Protein AF-A0AAW4YCZ3-F1 (afdb_monomer_lite)

Radius of gyration: 12.9 Å; chains: 1; bounding box: 22×26×38 Å

Sequence (86 aa):
HYLPALSGEERIDGIPEPALPFNSRKLILRRAAQFLTYGDTISIGYGINNELSNLLHEECVEHDVQPILDIGIFGGFVGSREHFGM

pLDDT: mean 85.27, std 11.87, range [43.47, 96.88]

Organism: Staphylococcus aureus (NCBI:txid1280)

Foldseek 3Di:
DDDCVQVVNDDDPDDPDDQDPPDPLLVVLVVVVVVDAFAEEDEDDPDSCLCNCVSCVVVPNNNRYWYDYPVGDTDDGRDDDPPNDD

Structure (mmCIF, N/CA/C/O backbone):
data_AF-A0AAW4YCZ3-F1
#
_entry.id   AF-A0AAW4YCZ3-F1
#
loop_
_atom_site.group_PDB
_atom_site.id
_atom_site.type_symbol
_atom_site.label_atom_id
_atom_site.label_alt_id
_atom_site.label_comp_id
_atom_site.label_asym_id
_atom_site.label_entity_id
_atom_site.label_seq_id
_atom_site.pdbx_PDB_ins_code
_atom_site.Cartn_x
_atom_site.Cartn_y
_atom_site.Cartn_z
_atom_site.occupancy
_atom_site.B_iso_or_equiv
_atom_site.auth_seq_id
_atom_site.auth_comp_id
_atom_site.auth_asym_id
_atom_site.auth_atom_id
_atom_site.pdbx_PDB_model_num
ATOM 1 N N . HIS A 1 1 ? 4.754 -6.000 -27.028 1.00 81.81 1 HIS A N 1
ATOM 2 C CA . HIS A 1 1 ? 3.367 -6.340 -27.405 1.00 81.81 1 HIS A CA 1
ATOM 3 C C . HIS A 1 1 ? 2.461 -5.323 -26.725 1.00 81.81 1 HIS A C 1
ATOM 5 O O . HIS A 1 1 ? 2.829 -4.881 -25.645 1.00 81.81 1 HIS A O 1
ATOM 11 N N . TYR A 1 2 ? 1.361 -4.896 -27.345 1.00 85.88 2 TYR A N 1
ATOM 12 C CA . TYR A 1 2 ? 0.398 -4.008 -26.683 1.00 85.88 2 TYR A CA 1
ATOM 13 C C . TYR A 1 2 ? -0.406 -4.790 -25.637 1.00 85.88 2 TYR A C 1
ATOM 15 O O . TYR A 1 2 ? -0.732 -5.954 -25.884 1.00 85.88 2 TYR A O 1
ATOM 23 N N . LEU A 1 3 ? -0.690 -4.154 -24.499 1.00 84.62 3 LEU A N 1
ATOM 24 C CA . LEU A 1 3 ? -1.471 -4.698 -23.390 1.00 84.62 3 LEU A CA 1
ATOM 25 C C . LEU A 1 3 ? -2.578 -3.681 -23.034 1.00 84.62 3 LEU A C 1
ATOM 27 O O . LEU A 1 3 ? -2.267 -2.664 -22.411 1.00 84.62 3 LEU A O 1
ATOM 31 N N . PRO A 1 4 ? -3.844 -3.930 -23.427 1.00 89.56 4 PRO A N 1
ATOM 32 C CA . PRO A 1 4 ? -4.977 -3.022 -23.186 1.00 89.56 4 PRO A CA 1
ATOM 33 C C . PRO A 1 4 ? -5.217 -2.682 -21.707 1.00 89.56 4 PRO A C 1
ATOM 35 O O . PRO A 1 4 ? -5.731 -1.616 -21.375 1.00 89.56 4 PRO A O 1
ATOM 38 N N . ALA A 1 5 ? -4.809 -3.562 -20.792 1.00 84.62 5 ALA A N 1
ATOM 39 C CA . ALA A 1 5 ? -4.928 -3.311 -19.361 1.00 84.62 5 ALA A CA 1
ATOM 40 C C . ALA A 1 5 ? -4.067 -2.128 -18.877 1.00 84.62 5 ALA A C 1
ATOM 42 O O . ALA A 1 5 ? -4.470 -1.415 -17.962 1.00 84.62 5 ALA A O 1
ATOM 43 N N . LEU A 1 6 ? -2.916 -1.860 -19.511 1.00 82.31 6 LEU A N 1
ATOM 44 C CA . LEU A 1 6 ? -2.008 -0.790 -19.063 1.00 82.31 6 LEU A CA 1
ATOM 45 C C . LEU A 1 6 ? -2.437 0.588 -19.572 1.00 82.31 6 LEU A C 1
ATOM 47 O O . LEU A 1 6 ? -2.039 1.612 -19.022 1.00 82.31 6 LEU A O 1
ATOM 51 N N . SER A 1 7 ? -3.229 0.615 -20.644 1.00 88.31 7 SER A N 1
ATOM 52 C CA . SER A 1 7 ? -3.882 1.816 -21.168 1.00 88.31 7 SER A CA 1
ATOM 53 C C . SER A 1 7 ? -5.255 2.064 -20.535 1.00 88.31 7 SER A C 1
ATOM 55 O O . SER A 1 7 ? -5.879 3.082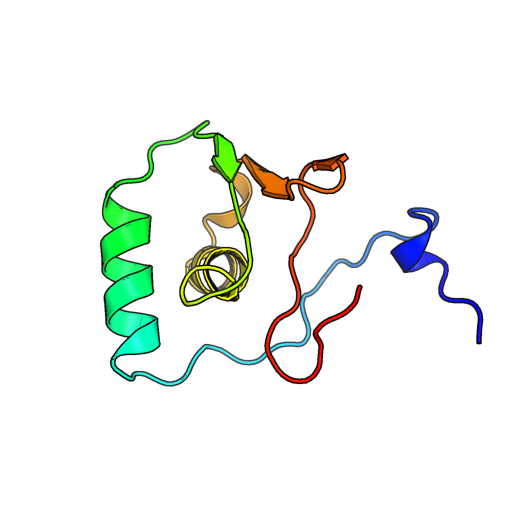 -20.829 1.00 88.31 7 SER A O 1
ATOM 57 N N . GLY A 1 8 ? -5.721 1.166 -19.657 1.00 85.31 8 GLY A N 1
ATOM 58 C CA . GLY A 1 8 ? -7.033 1.255 -19.016 1.00 85.31 8 GLY A CA 1
ATOM 59 C C . GLY A 1 8 ? -8.210 0.881 -19.925 1.00 85.31 8 GLY A C 1
ATOM 60 O O . GLY A 1 8 ? -9.354 1.161 -19.577 1.00 85.31 8 GLY A O 1
ATOM 61 N N . GLU A 1 9 ? -7.954 0.259 -21.080 1.00 91.12 9 GLU A N 1
ATOM 62 C CA . GLU A 1 9 ? -8.991 -0.227 -22.004 1.00 91.12 9 GLU A CA 1
ATOM 63 C C . GLU A 1 9 ? -9.621 -1.548 -21.540 1.00 91.12 9 GLU A C 1
ATOM 65 O O . GLU A 1 9 ? -10.734 -1.884 -21.942 1.00 91.12 9 GLU A O 1
ATOM 70 N N . GLU A 1 10 ? -8.922 -2.288 -20.680 1.00 89.19 10 GLU A N 1
ATOM 71 C CA . GLU A 1 10 ? -9.371 -3.556 -20.113 1.00 89.19 10 GLU A CA 1
ATOM 72 C C . GLU A 1 10 ? -9.217 -3.545 -18.589 1.00 89.19 10 GLU A C 1
ATOM 74 O O . GLU A 1 10 ? -8.192 -3.119 -18.054 1.00 89.19 10 GLU A O 1
ATOM 79 N N . ARG A 1 11 ? -10.243 -4.025 -17.878 1.00 83.31 11 ARG A N 1
ATOM 80 C CA . ARG A 1 11 ? -10.187 -4.226 -16.428 1.00 83.31 11 ARG A CA 1
ATOM 81 C C . ARG A 1 11 ? -9.686 -5.636 -16.133 1.00 83.31 11 ARG A C 1
ATOM 83 O O . ARG A 1 11 ? -10.199 -6.600 -16.687 1.00 83.31 11 ARG A O 1
ATOM 90 N N . ILE A 1 12 ? -8.730 -5.745 -15.217 1.00 81.75 12 ILE A N 1
ATOM 91 C CA . ILE A 1 12 ? -8.271 -7.028 -14.685 1.00 81.75 12 ILE A CA 1
ATOM 92 C C . ILE A 1 12 ? -9.070 -7.338 -13.415 1.00 81.75 12 ILE A C 1
ATOM 94 O O . ILE A 1 12 ? -9.070 -6.548 -12.472 1.00 81.75 12 ILE A O 1
ATOM 98 N N . ASP A 1 13 ? -9.737 -8.492 -13.394 1.00 72.50 13 ASP A N 1
ATOM 99 C CA . ASP A 1 13 ? -10.620 -8.901 -12.289 1.00 72.50 13 ASP A CA 1
ATOM 100 C C . ASP A 1 13 ? -9.918 -9.728 -11.200 1.00 72.50 13 ASP A C 1
ATOM 102 O O . ASP A 1 13 ? -10.507 -10.014 -10.160 1.00 72.50 13 ASP A O 1
ATOM 106 N N . GLY A 1 14 ? -8.658 -10.113 -11.411 1.00 68.75 14 GLY A N 1
ATOM 107 C CA . GLY A 1 14 ? -7.893 -10.892 -10.445 1.00 68.75 14 GLY A CA 1
ATOM 108 C C . GLY A 1 14 ? -6.410 -10.579 -10.516 1.00 68.75 14 GLY A C 1
ATOM 109 O O . GLY A 1 14 ? -5.822 -10.525 -11.595 1.00 68.75 14 GLY A O 1
ATOM 110 N N . ILE A 1 15 ? -5.802 -10.393 -9.351 1.00 68.31 15 ILE A N 1
ATOM 111 C CA . ILE A 1 15 ? -4.361 -10.223 -9.238 1.00 68.31 15 ILE A CA 1
ATOM 112 C C . ILE A 1 15 ? -3.728 -11.619 -9.217 1.00 68.31 15 ILE A C 1
ATOM 114 O O . ILE A 1 15 ? -4.083 -12.437 -8.368 1.00 68.31 15 ILE A O 1
ATOM 118 N N . PRO A 1 16 ? -2.800 -11.929 -10.135 1.00 63.94 16 PRO A N 1
ATOM 119 C CA . PRO A 1 16 ? -2.223 -13.268 -10.253 1.00 63.94 16 PRO A CA 1
ATOM 120 C C . PRO A 1 16 ? -1.167 -13.579 -9.180 1.00 63.94 16 PRO A C 1
ATOM 122 O O . PRO A 1 16 ? -0.605 -14.675 -9.168 1.00 63.94 16 PRO A O 1
ATOM 125 N N . GLU A 1 17 ? -0.841 -12.623 -8.309 1.00 72.75 17 GLU A N 1
ATOM 126 C CA . GLU A 1 17 ? 0.268 -12.761 -7.374 1.00 72.75 17 GLU A CA 1
ATOM 127 C C . GLU A 1 17 ? -0.114 -13.618 -6.157 1.00 72.75 17 GLU A C 1
ATOM 129 O O . GLU A 1 17 ? -1.164 -13.415 -5.543 1.00 72.75 17 GLU A O 1
ATOM 134 N N . PRO A 1 18 ? 0.738 -14.586 -5.775 1.00 81.38 18 PRO A N 1
ATOM 135 C CA . PRO A 1 18 ? 0.496 -15.397 -4.595 1.00 81.38 18 PRO A CA 1
ATOM 136 C C . PRO A 1 18 ? 0.578 -14.552 -3.320 1.00 81.38 18 PRO A C 1
ATOM 138 O O . PRO A 1 18 ? 1.268 -13.530 -3.268 1.00 81.38 18 PRO A O 1
ATOM 141 N N . ALA A 1 19 ? -0.063 -15.048 -2.259 1.00 86.44 19 ALA A N 1
ATOM 142 C CA . ALA A 1 19 ? 0.041 -14.477 -0.921 1.00 86.44 19 ALA A CA 1
ATOM 143 C C . ALA A 1 19 ? 1.506 -14.244 -0.523 1.00 86.44 19 ALA A C 1
ATOM 145 O O . ALA A 1 19 ? 2.391 -15.074 -0.775 1.00 86.44 19 ALA A O 1
ATOM 146 N N . LEU A 1 20 ? 1.763 -13.120 0.144 1.00 87.44 20 LEU A N 1
ATOM 147 C CA . LEU A 1 20 ? 3.121 -12.751 0.522 1.00 87.44 20 LEU A CA 1
ATOM 148 C C . LEU A 1 20 ? 3.675 -13.779 1.532 1.00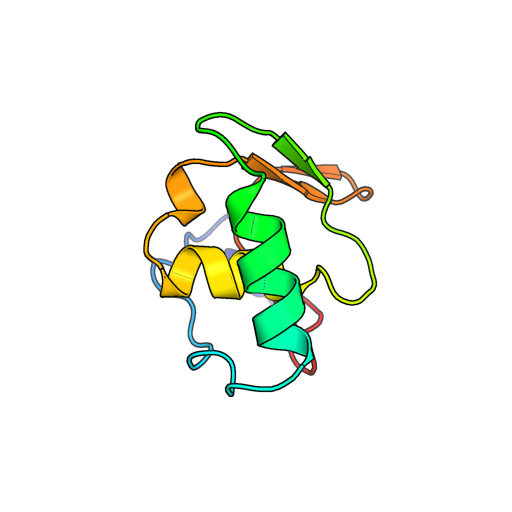 87.44 20 LEU A C 1
ATOM 150 O O . LEU A 1 20 ? 2.989 -14.121 2.506 1.00 87.44 20 LEU A O 1
ATOM 154 N N . PRO A 1 21 ? 4.922 -14.263 1.374 1.00 91.62 21 PRO A N 1
ATOM 155 C CA . PRO A 1 21 ? 5.523 -15.167 2.348 1.00 91.62 21 PRO A CA 1
ATOM 156 C C . PRO A 1 21 ? 5.662 -14.472 3.708 1.00 91.62 21 PRO A C 1
ATOM 158 O O . PRO A 1 21 ? 5.999 -13.287 3.788 1.00 91.62 21 PRO A O 1
ATOM 161 N N . PHE A 1 22 ? 5.430 -15.209 4.795 1.00 93.56 22 PHE A N 1
ATOM 162 C CA . PHE A 1 22 ? 5.487 -14.648 6.144 1.00 93.56 22 PHE A CA 1
ATOM 163 C C . PHE A 1 22 ? 6.933 -14.403 6.596 1.00 93.56 22 PHE A C 1
ATOM 165 O O . PHE A 1 22 ? 7.599 -15.274 7.151 1.00 93.56 22 PHE A O 1
ATOM 172 N N . ASN A 1 23 ? 7.423 -13.195 6.331 1.00 93.44 23 ASN A N 1
ATOM 173 C CA . ASN A 1 23 ? 8.752 -12.713 6.696 1.00 93.44 23 ASN A CA 1
ATOM 174 C C . ASN A 1 23 ? 8.667 -11.300 7.310 1.00 93.44 23 ASN A C 1
ATOM 176 O O . ASN A 1 23 ? 7.583 -10.734 7.469 1.00 93.44 23 ASN A O 1
ATOM 180 N N . SER A 1 24 ? 9.817 -10.699 7.634 1.00 94.69 24 SER A N 1
ATOM 181 C CA . SER A 1 24 ? 9.881 -9.355 8.227 1.00 94.69 24 SER A CA 1
ATOM 182 C C . SER A 1 24 ? 9.175 -8.281 7.392 1.00 94.69 24 SER A C 1
ATOM 184 O O . SER A 1 24 ? 8.595 -7.361 7.959 1.00 94.69 24 SER A O 1
ATOM 186 N N . ARG A 1 25 ? 9.170 -8.403 6.058 1.00 91.62 25 ARG A N 1
ATOM 187 C CA . ARG A 1 25 ? 8.488 -7.460 5.161 1.00 91.62 25 ARG A CA 1
ATOM 188 C C . ARG A 1 25 ? 6.976 -7.532 5.341 1.00 91.62 25 ARG A C 1
ATOM 190 O O . ARG A 1 25 ? 6.358 -6.506 5.605 1.00 91.62 25 ARG A O 1
ATOM 197 N N . LYS A 1 26 ? 6.397 -8.737 5.306 1.00 93.81 26 LYS A N 1
ATOM 198 C CA . LYS A 1 26 ? 4.962 -8.935 5.567 1.00 93.81 26 LYS A CA 1
ATOM 199 C C . LYS A 1 26 ? 4.567 -8.459 6.963 1.00 93.81 26 LYS A C 1
ATOM 201 O O . LYS A 1 26 ? 3.523 -7.837 7.120 1.00 93.81 26 LYS A O 1
ATOM 206 N N . LEU A 1 27 ? 5.411 -8.692 7.969 1.00 96.25 27 LEU A N 1
ATOM 207 C CA . LEU A 1 27 ? 5.169 -8.200 9.327 1.00 96.25 27 LEU A CA 1
ATOM 208 C C . LEU A 1 27 ? 5.086 -6.666 9.377 1.00 96.25 27 LEU A C 1
ATOM 210 O O . LEU A 1 27 ? 4.154 -6.130 9.975 1.00 96.25 27 LEU A O 1
ATOM 214 N N . ILE A 1 28 ? 6.020 -5.963 8.725 1.00 95.44 28 ILE A N 1
ATOM 215 C CA . ILE A 1 28 ? 6.005 -4.494 8.637 1.00 95.44 28 ILE A CA 1
ATOM 216 C C . ILE A 1 28 ? 4.741 -4.009 7.921 1.00 95.44 28 ILE A C 1
ATOM 218 O O . ILE A 1 28 ? 4.077 -3.103 8.416 1.00 95.44 28 ILE A O 1
ATOM 222 N N . LEU A 1 29 ? 4.378 -4.636 6.800 1.00 94.75 29 LEU A N 1
ATOM 223 C CA . LEU A 1 29 ? 3.185 -4.275 6.033 1.00 94.75 29 LEU A CA 1
ATOM 224 C C . LEU A 1 29 ? 1.896 -4.482 6.835 1.00 94.75 29 LEU A C 1
ATOM 226 O O . LEU A 1 29 ? 1.061 -3.586 6.866 1.00 94.75 29 LEU A O 1
ATOM 230 N N . ARG A 1 30 ? 1.752 -5.606 7.553 1.00 96.31 30 ARG A N 1
ATOM 231 C CA . ARG A 1 30 ? 0.586 -5.848 8.425 1.00 96.31 30 ARG A CA 1
ATOM 232 C C . ARG A 1 30 ? 0.494 -4.812 9.525 1.00 96.31 30 ARG A C 1
ATOM 234 O O . ARG A 1 30 ? -0.594 -4.342 9.840 1.00 96.31 30 ARG A O 1
ATOM 241 N N . ARG A 1 31 ? 1.636 -4.423 10.095 1.00 96.75 31 ARG A N 1
ATOM 242 C CA . ARG A 1 31 ? 1.654 -3.358 11.090 1.00 96.75 31 ARG A CA 1
ATOM 243 C C . ARG A 1 31 ? 1.275 -2.009 10.482 1.00 96.75 31 ARG A C 1
ATOM 245 O O . ARG A 1 31 ? 0.540 -1.277 11.127 1.00 96.75 31 ARG A O 1
ATOM 252 N N . ALA A 1 32 ? 1.735 -1.699 9.271 1.00 95.12 32 ALA A N 1
ATOM 253 C CA . ALA A 1 32 ? 1.357 -0.486 8.549 1.00 95.12 32 ALA A CA 1
ATOM 254 C C . ALA A 1 32 ? -0.150 -0.452 8.236 1.00 95.12 32 ALA A C 1
ATOM 256 O O . ALA A 1 32 ? -0.796 0.553 8.510 1.00 95.12 32 ALA A O 1
ATOM 257 N N . ALA A 1 33 ? -0.719 -1.563 7.757 1.00 95.62 33 ALA A N 1
ATOM 258 C CA . ALA A 1 33 ? -2.141 -1.685 7.433 1.00 95.62 33 ALA A CA 1
ATOM 259 C C . ALA A 1 33 ? -3.055 -1.430 8.644 1.00 95.62 33 ALA A C 1
ATOM 261 O O . ALA A 1 33 ? -4.111 -0.833 8.501 1.00 95.62 33 ALA A O 1
ATOM 262 N N . GLN A 1 34 ? -2.624 -1.799 9.856 1.00 96.56 34 GLN A N 1
ATOM 263 C CA . GLN A 1 34 ? -3.371 -1.524 11.093 1.00 96.56 34 GLN A CA 1
ATOM 264 C C . GLN A 1 34 ? -3.492 -0.032 11.447 1.00 96.56 34 GLN A C 1
ATOM 266 O O . GLN A 1 34 ? -4.269 0.305 12.337 1.00 96.56 34 GLN A O 1
ATOM 271 N N . PHE A 1 35 ? -2.707 0.849 10.819 1.00 96.31 35 PHE A N 1
ATOM 272 C CA . PHE A 1 35 ? -2.849 2.299 10.983 1.00 96.31 35 PHE A CA 1
ATOM 273 C C . PHE A 1 35 ? -3.836 2.918 9.992 1.00 96.31 35 PHE A C 1
ATOM 275 O O . PHE A 1 35 ? -4.163 4.092 10.145 1.00 96.31 35 PHE A O 1
ATOM 282 N N . LEU A 1 36 ? -4.278 2.157 8.990 1.00 96.31 36 LEU A N 1
ATOM 283 C CA . LEU A 1 36 ? -5.203 2.640 7.977 1.00 96.31 36 LEU A CA 1
ATOM 284 C C . LEU A 1 36 ? -6.639 2.587 8.490 1.00 96.31 36 LEU A C 1
ATOM 286 O O . LEU A 1 36 ? -7.026 1.686 9.237 1.00 96.31 36 LEU A O 1
ATOM 290 N N . THR A 1 37 ? -7.426 3.559 8.053 1.00 96.88 37 THR A N 1
ATOM 291 C CA . THR A 1 37 ? -8.864 3.662 8.283 1.00 96.88 37 THR A CA 1
ATOM 292 C C . T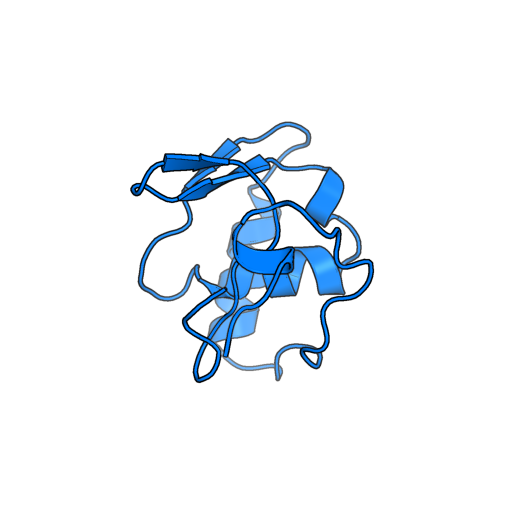HR A 1 37 ? -9.594 3.698 6.943 1.00 96.88 37 THR A C 1
ATOM 294 O O . THR A 1 37 ? -9.028 4.069 5.915 1.00 96.88 37 THR A O 1
ATOM 297 N N . TYR A 1 38 ? -10.870 3.314 6.953 1.00 96.69 38 TYR A N 1
ATOM 298 C CA . TYR A 1 38 ? -11.740 3.414 5.787 1.00 96.69 38 TYR A CA 1
ATOM 299 C C . TYR A 1 38 ? -11.686 4.818 5.158 1.00 96.69 38 TYR A C 1
ATOM 301 O O . TYR A 1 38 ? -11.898 5.823 5.840 1.00 96.69 38 TYR A O 1
ATOM 309 N N . GLY A 1 39 ? -11.442 4.866 3.850 1.00 96.00 39 GLY A N 1
ATOM 310 C CA . GLY A 1 39 ? -11.339 6.085 3.052 1.00 96.00 39 GLY A CA 1
ATOM 311 C C . GLY A 1 39 ? -9.948 6.722 3.017 1.00 96.00 39 GLY A C 1
ATOM 312 O O . GLY A 1 39 ? -9.777 7.732 2.330 1.00 96.00 39 GLY A O 1
ATOM 313 N N . ASP A 1 40 ? -8.952 6.162 3.709 1.00 96.62 40 ASP A N 1
ATOM 314 C CA . ASP A 1 40 ? -7.592 6.700 3.675 1.00 96.62 40 ASP A CA 1
ATOM 315 C C . ASP A 1 40 ? -7.009 6.665 2.259 1.00 96.62 40 ASP A C 1
ATOM 317 O O . ASP A 1 40 ? -7.102 5.673 1.533 1.00 96.62 40 ASP A O 1
ATOM 321 N N . THR A 1 41 ? -6.350 7.760 1.875 1.00 94.50 41 THR A N 1
ATOM 322 C CA . THR A 1 41 ? -5.548 7.826 0.650 1.00 94.50 41 THR A CA 1
ATOM 323 C C . THR A 1 41 ? -4.086 7.564 0.990 1.00 94.50 41 THR A C 1
ATOM 325 O O . THR A 1 41 ? -3.473 8.322 1.743 1.00 94.50 41 THR A O 1
ATOM 328 N N . ILE A 1 42 ? -3.519 6.495 0.432 1.00 92.62 42 ILE A N 1
ATOM 329 C CA . ILE A 1 42 ? -2.172 6.014 0.754 1.00 92.62 42 ILE A CA 1
ATOM 330 C C . ILE A 1 42 ? -1.216 6.232 -0.416 1.00 92.62 42 ILE A C 1
ATOM 332 O O . ILE A 1 42 ? -1.437 5.745 -1.521 1.00 92.62 42 ILE A O 1
ATOM 336 N N . SER A 1 43 ? -0.118 6.943 -0.162 1.00 90.75 43 SER A N 1
ATOM 337 C CA . SER A 1 43 ? 0.965 7.072 -1.137 1.00 90.75 43 SER A CA 1
ATOM 338 C C . SER A 1 43 ? 1.836 5.819 -1.122 1.00 90.75 43 SER A C 1
ATOM 340 O O . SER A 1 43 ? 2.472 5.493 -0.111 1.00 90.75 43 SER A O 1
ATOM 342 N N . ILE A 1 44 ? 1.844 5.104 -2.244 1.00 88.19 44 ILE A N 1
ATOM 343 C CA . ILE A 1 44 ? 2.731 3.974 -2.497 1.00 88.19 44 ILE A CA 1
ATOM 344 C C . ILE A 1 44 ? 3.882 4.492 -3.352 1.00 88.19 44 ILE A C 1
ATOM 346 O O . ILE A 1 44 ? 3.682 5.114 -4.390 1.00 88.19 44 ILE A O 1
ATOM 350 N N . GLY A 1 45 ? 5.100 4.240 -2.893 1.00 83.38 45 GLY A N 1
ATOM 351 C CA . GLY A 1 45 ? 6.321 4.603 -3.595 1.00 83.38 45 GLY A CA 1
ATOM 352 C C . GLY A 1 45 ? 7.373 3.533 -3.367 1.00 83.38 45 GLY A C 1
ATOM 353 O O . GLY A 1 45 ? 7.151 2.587 -2.617 1.00 83.38 45 GLY A O 1
ATOM 354 N N . TYR A 1 46 ? 8.539 3.697 -3.983 1.00 81.31 46 TYR A N 1
ATOM 355 C CA . TYR A 1 46 ? 9.582 2.677 -3.960 1.00 81.31 46 TYR A CA 1
ATOM 356 C C . TYR A 1 46 ? 10.051 2.329 -2.540 1.00 81.31 46 TYR A C 1
ATOM 358 O O . TYR A 1 46 ? 10.588 3.166 -1.816 1.00 81.31 46 TYR A O 1
ATOM 366 N N . GLY A 1 47 ? 9.932 1.054 -2.164 1.00 84.19 47 GLY A N 1
ATOM 367 C CA . GLY A 1 47 ? 10.485 0.541 -0.920 1.00 84.19 47 GLY A CA 1
ATOM 368 C C . GLY A 1 47 ? 9.726 -0.649 -0.350 1.00 84.19 47 GLY A C 1
ATOM 369 O O . GLY A 1 47 ? 9.312 -1.570 -1.056 1.00 84.19 47 GLY A O 1
ATOM 370 N N . ILE A 1 48 ? 9.610 -0.662 0.979 1.00 83.44 48 ILE A N 1
ATOM 371 C CA . ILE A 1 48 ? 8.949 -1.740 1.723 1.00 83.44 48 ILE A CA 1
ATOM 372 C C . ILE A 1 48 ? 7.433 -1.734 1.495 1.00 83.44 48 ILE A C 1
ATOM 374 O O . ILE A 1 48 ? 6.858 -2.811 1.399 1.00 83.44 48 ILE A O 1
ATOM 378 N N . ASN A 1 49 ? 6.815 -0.558 1.353 1.00 84.75 49 ASN A N 1
ATOM 379 C CA . ASN A 1 49 ? 5.370 -0.364 1.176 1.00 84.75 49 ASN A CA 1
ATOM 380 C C . ASN A 1 49 ? 4.840 -0.680 -0.234 1.00 84.75 49 ASN A C 1
ATOM 382 O O . ASN A 1 49 ? 3.629 -0.674 -0.410 1.00 84.75 49 ASN A O 1
ATOM 386 N N . ASN A 1 50 ? 5.694 -0.997 -1.214 1.00 85.44 50 ASN A N 1
ATOM 387 C CA . ASN A 1 50 ? 5.259 -1.382 -2.567 1.00 85.44 50 ASN A CA 1
ATOM 388 C C . ASN A 1 50 ? 4.257 -2.548 -2.571 1.00 85.44 50 ASN A C 1
ATOM 390 O O . ASN A 1 50 ? 3.292 -2.543 -3.320 1.00 85.44 50 ASN A O 1
ATOM 394 N N . GLU A 1 51 ? 4.472 -3.526 -1.692 1.00 88.50 51 GLU A N 1
ATOM 395 C CA . GLU A 1 51 ? 3.621 -4.714 -1.545 1.00 88.50 51 GLU A CA 1
ATOM 396 C C . GLU A 1 51 ? 2.405 -4.467 -0.625 1.00 88.50 51 GLU A C 1
ATOM 398 O O . GLU A 1 51 ? 1.717 -5.408 -0.231 1.00 88.50 51 GLU A O 1
ATOM 403 N N . LEU A 1 52 ? 2.138 -3.219 -0.217 1.00 90.75 52 LEU A N 1
ATOM 404 C CA . LEU A 1 52 ? 0.993 -2.919 0.647 1.00 90.75 52 LEU A CA 1
ATOM 405 C C . LEU A 1 52 ? -0.327 -3.222 -0.068 1.00 90.75 52 LEU A C 1
ATOM 407 O O . LEU A 1 52 ? -1.223 -3.777 0.558 1.00 90.75 52 LEU A O 1
ATOM 411 N N . SER A 1 53 ? -0.424 -2.935 -1.370 1.00 88.75 53 SER A N 1
ATOM 412 C CA . SER A 1 53 ? -1.625 -3.256 -2.153 1.00 88.75 53 SER A CA 1
ATOM 413 C C . SER A 1 53 ? -1.879 -4.771 -2.220 1.00 88.75 53 SER A C 1
ATOM 415 O O . SER A 1 53 ? -3.004 -5.208 -1.986 1.00 88.75 53 SER A O 1
ATOM 417 N N . ASN A 1 54 ? -0.826 -5.583 -2.391 1.00 88.56 54 ASN A N 1
ATOM 418 C CA . ASN A 1 54 ? -0.878 -7.047 -2.305 1.00 88.56 54 ASN A CA 1
ATOM 419 C C . ASN A 1 54 ? -1.405 -7.529 -0.959 1.00 88.56 54 ASN A C 1
ATOM 421 O O . ASN A 1 54 ? -2.252 -8.414 -0.910 1.00 88.56 54 ASN A O 1
ATOM 425 N N . LEU A 1 55 ? -0.889 -6.962 0.136 1.00 91.44 55 LEU A N 1
ATOM 426 C CA . LEU A 1 55 ? -1.321 -7.349 1.471 1.00 91.44 55 LEU A CA 1
ATOM 427 C C . LEU A 1 55 ? -2.797 -7.003 1.701 1.00 91.44 55 LEU A C 1
ATOM 429 O O . LEU A 1 55 ? -3.523 -7.812 2.265 1.00 91.44 55 LEU A O 1
ATOM 433 N N . LEU A 1 56 ? -3.231 -5.812 1.286 1.00 91.88 56 LEU A N 1
ATOM 434 C CA . LEU A 1 56 ? -4.621 -5.385 1.444 1.00 91.88 56 LEU A CA 1
ATOM 435 C C . LEU A 1 56 ? -5.574 -6.264 0.630 1.00 91.88 56 LEU A C 1
ATOM 437 O O . LEU A 1 56 ? -6.635 -6.619 1.133 1.00 91.88 56 LEU A O 1
ATOM 441 N N . HIS A 1 57 ? -5.167 -6.668 -0.576 1.00 89.44 57 HIS A N 1
ATOM 442 C CA . HIS A 1 57 ? -5.924 -7.617 -1.390 1.00 89.44 57 HIS A CA 1
ATOM 443 C C . HIS A 1 57 ? -5.963 -9.019 -0.757 1.00 89.44 57 HIS A C 1
ATOM 445 O O . HIS A 1 57 ? -7.020 -9.642 -0.707 1.00 89.44 57 HIS A O 1
ATOM 451 N N . GLU A 1 58 ? -4.840 -9.500 -0.205 1.00 90.81 58 GLU A N 1
ATOM 452 C CA . GLU A 1 58 ? -4.775 -10.775 0.530 1.00 90.81 58 GLU A CA 1
ATOM 453 C C . GLU A 1 58 ? -5.752 -10.809 1.721 1.00 90.81 58 GLU A C 1
ATOM 455 O O . GLU A 1 58 ? -6.351 -11.845 2.000 1.00 90.81 58 GLU A O 1
ATOM 460 N N . GLU A 1 59 ? -5.925 -9.678 2.409 1.00 91.62 59 GLU A N 1
ATOM 461 C CA . GLU A 1 59 ? -6.827 -9.523 3.561 1.00 91.62 59 GLU A CA 1
ATOM 462 C C . GLU A 1 59 ? -8.251 -9.068 3.144 1.00 91.62 59 GLU A C 1
ATOM 464 O O . GLU A 1 59 ? -9.099 -8.848 4.008 1.00 91.62 59 GLU A O 1
ATOM 469 N N . CYS A 1 60 ? -8.530 -8.957 1.837 1.00 91.19 60 CYS A N 1
ATOM 470 C CA . CYS A 1 60 ? -9.815 -8.559 1.239 1.00 91.19 60 CYS A CA 1
ATOM 471 C C . CYS A 1 60 ? -10.341 -7.176 1.676 1.00 91.19 60 CYS A C 1
ATOM 473 O O . CYS A 1 60 ? -11.547 -6.997 1.855 1.00 91.19 60 CYS A O 1
ATOM 475 N N . VAL A 1 61 ? -9.444 -6.204 1.860 1.00 93.19 61 VAL A N 1
ATOM 476 C CA . VAL A 1 61 ? -9.741 -4.831 2.325 1.00 93.19 61 VAL A CA 1
ATOM 477 C C . VAL A 1 61 ? -9.124 -3.753 1.423 1.00 93.19 61 VAL A C 1
ATOM 479 O O . VAL A 1 61 ? -9.052 -2.580 1.776 1.00 93.19 61 VAL A O 1
ATOM 482 N N . GLU A 1 62 ? -8.666 -4.118 0.228 1.00 90.69 62 GLU A N 1
ATOM 483 C CA . GLU A 1 62 ? -8.094 -3.195 -0.758 1.00 90.69 62 GLU A CA 1
ATOM 484 C C . GLU A 1 62 ? -9.080 -2.124 -1.230 1.00 90.69 62 GLU A C 1
ATO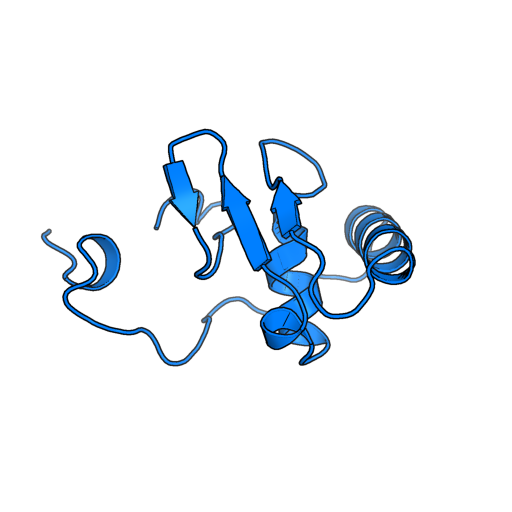M 486 O O . GLU A 1 62 ? -8.666 -1.043 -1.636 1.00 90.69 62 GLU A O 1
ATOM 491 N N . HIS A 1 63 ? -10.378 -2.418 -1.162 1.00 91.31 63 HIS A N 1
ATOM 492 C CA . HIS A 1 63 ? -11.453 -1.512 -1.555 1.00 91.31 63 HIS A CA 1
ATOM 493 C C . HIS A 1 63 ? -11.779 -0.458 -0.487 1.00 91.31 63 HIS A C 1
ATOM 495 O O . HIS A 1 63 ? -12.479 0.508 -0.790 1.00 91.31 63 HIS A O 1
ATOM 501 N N . ASP A 1 64 ? -11.269 -0.619 0.738 1.00 95.19 64 ASP A N 1
ATOM 502 C CA . ASP A 1 64 ? -11.507 0.312 1.846 1.00 95.19 64 ASP A CA 1
ATOM 503 C C . ASP A 1 64 ? -10.565 1.521 1.820 1.00 95.19 64 ASP A C 1
ATOM 505 O O . ASP A 1 64 ? -10.773 2.482 2.560 1.00 95.19 64 ASP A O 1
ATOM 509 N N . VAL A 1 65 ? -9.523 1.496 0.985 1.00 94.62 65 VAL A N 1
ATOM 510 C CA . VAL A 1 65 ? -8.501 2.547 0.898 1.00 94.62 65 VAL A CA 1
ATOM 511 C C . VAL A 1 65 ? -8.179 2.891 -0.553 1.00 94.62 65 VAL A C 1
ATOM 513 O O . VAL A 1 65 ? -8.416 2.112 -1.472 1.00 94.62 65 VAL A O 1
ATOM 516 N N . GLN A 1 66 ? -7.604 4.071 -0.769 1.00 93.25 66 GLN A N 1
ATOM 517 C CA . GLN A 1 66 ? -7.262 4.581 -2.092 1.00 93.25 66 GLN A CA 1
ATOM 518 C C . GLN A 1 66 ? -5.737 4.661 -2.256 1.00 93.25 66 GLN A C 1
ATOM 520 O O . GLN A 1 66 ? -5.122 5.622 -1.787 1.00 93.25 66 GLN A O 1
ATOM 525 N N . PRO A 1 67 ? -5.090 3.697 -2.934 1.00 90.88 67 PRO A N 1
ATOM 526 C CA . PRO A 1 67 ? -3.680 3.824 -3.265 1.00 90.88 67 PRO A CA 1
ATOM 527 C C . PRO A 1 67 ? -3.458 4.886 -4.343 1.00 90.88 67 PRO A C 1
ATOM 529 O O . PRO A 1 67 ? -4.271 5.040 -5.257 1.00 90.88 67 PRO A O 1
ATOM 532 N N . ILE A 1 68 ? -2.353 5.620 -4.233 1.00 92.06 68 ILE A N 1
ATOM 533 C CA . ILE A 1 68 ? -1.862 6.562 -5.244 1.00 92.06 68 ILE A CA 1
ATOM 534 C C . ILE A 1 68 ? -0.360 6.364 -5.458 1.00 92.06 68 ILE A C 1
ATOM 536 O O . ILE A 1 68 ? 0.356 5.998 -4.525 1.00 92.06 68 ILE A O 1
ATOM 540 N N . LEU A 1 69 ? 0.114 6.648 -6.669 1.00 88.25 69 LEU A N 1
ATOM 541 C CA . LEU A 1 69 ? 1.539 6.751 -6.987 1.00 88.25 69 LEU A CA 1
ATOM 542 C C . LEU A 1 69 ? 1.886 8.201 -7.332 1.00 88.25 69 LEU A C 1
ATOM 544 O O . LEU A 1 69 ? 1.113 8.912 -7.976 1.00 88.25 69 LEU A O 1
ATOM 548 N N . ASP A 1 70 ? 3.086 8.619 -6.946 1.00 84.88 70 ASP A N 1
ATOM 549 C CA . ASP A 1 70 ? 3.647 9.955 -7.187 1.00 84.88 70 ASP A CA 1
ATOM 550 C C . ASP A 1 70 ? 3.767 10.331 -8.676 1.00 84.88 70 ASP A C 1
ATOM 552 O O . ASP A 1 70 ? 3.802 11.512 -9.018 1.00 84.88 70 ASP A O 1
ATOM 556 N N . ILE A 1 71 ? 3.743 9.339 -9.567 1.00 85.69 71 ILE A N 1
ATOM 557 C CA . ILE A 1 71 ? 3.709 9.510 -11.027 1.00 85.69 71 ILE A CA 1
ATOM 558 C C . ILE A 1 71 ? 2.309 9.787 -11.609 1.00 85.69 71 ILE A C 1
ATOM 560 O O . ILE A 1 71 ? 2.154 9.837 -12.827 1.00 85.69 71 ILE A O 1
ATOM 564 N N . GLY A 1 72 ? 1.290 9.984 -10.767 1.00 86.62 72 GLY A N 1
ATOM 565 C CA . GLY A 1 72 ? -0.052 10.398 -11.196 1.00 86.62 72 GLY A CA 1
ATOM 566 C C . GLY A 1 72 ? -1.041 9.256 -11.436 1.00 86.62 72 GLY A C 1
ATOM 567 O O . GLY A 1 72 ? -2.028 9.450 -12.144 1.00 86.62 72 GLY A O 1
ATOM 568 N N . ILE A 1 73 ? -0.801 8.079 -10.851 1.00 87.06 73 ILE A N 1
ATOM 56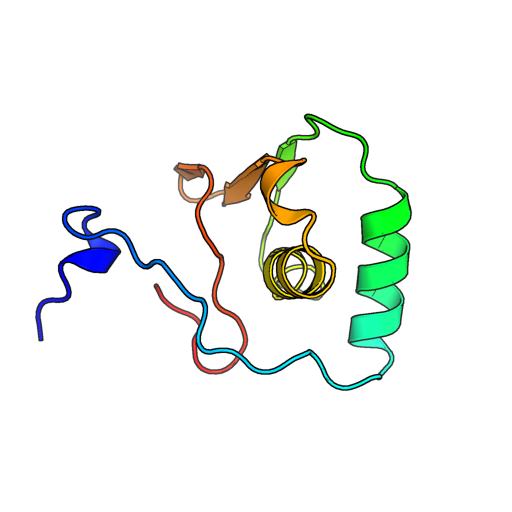9 C CA . ILE A 1 73 ? -1.748 6.955 -10.881 1.00 87.06 73 ILE A CA 1
ATOM 570 C C . ILE A 1 73 ? -2.621 7.003 -9.626 1.00 87.06 73 ILE A C 1
ATOM 572 O O . ILE A 1 73 ? -2.112 7.137 -8.511 1.00 87.06 73 ILE A O 1
ATOM 576 N N . PHE A 1 74 ? -3.933 6.862 -9.819 1.00 88.94 74 PHE A N 1
ATOM 577 C CA . PHE A 1 74 ? -4.931 6.818 -8.756 1.00 88.94 74 PHE A CA 1
ATOM 578 C C . PHE A 1 74 ? -5.639 5.468 -8.784 1.00 88.94 74 PHE A C 1
ATOM 580 O O . PHE A 1 74 ? -6.375 5.155 -9.717 1.00 88.94 74 PHE A O 1
ATOM 587 N N . GLY A 1 75 ? -5.440 4.682 -7.736 1.00 85.12 75 GLY A N 1
ATOM 588 C CA . GLY A 1 75 ? -6.079 3.388 -7.564 1.00 85.12 75 GLY A CA 1
ATOM 589 C C . GLY A 1 75 ? -5.405 2.296 -8.366 1.00 85.12 75 GLY A C 1
ATOM 590 O O . GLY A 1 75 ? -4.224 2.375 -8.701 1.00 85.12 75 GLY A O 1
ATOM 591 N N . GLY A 1 76 ? -6.192 1.263 -8.646 1.00 80.69 76 GLY A N 1
ATOM 592 C CA . GLY A 1 76 ? -5.680 0.043 -9.238 1.00 80.69 76 GLY A CA 1
ATOM 593 C C . GLY A 1 76 ? -4.805 -0.732 -8.261 1.00 80.69 76 GLY A C 1
ATOM 594 O O . GLY A 1 76 ? -4.798 -0.499 -7.050 1.00 80.69 76 GLY A O 1
ATOM 595 N N . PHE A 1 77 ? -4.086 -1.687 -8.825 1.00 78.19 77 PHE A N 1
ATOM 596 C CA . PHE A 1 77 ? -3.198 -2.560 -8.092 1.00 78.19 77 PHE A CA 1
ATOM 597 C C . PHE A 1 77 ? -1.755 -2.271 -8.492 1.00 78.19 77 PHE A C 1
ATOM 599 O O . PHE A 1 77 ? -1.456 -2.135 -9.678 1.00 78.19 77 PHE A O 1
ATOM 606 N N . VAL A 1 78 ? -0.867 -2.164 -7.506 1.00 73.75 78 VAL A N 1
ATOM 607 C CA . VAL A 1 78 ? 0.543 -1.856 -7.751 1.00 73.75 78 VAL A CA 1
ATOM 608 C C . VAL A 1 78 ? 1.325 -3.161 -7.696 1.00 73.75 78 VAL A C 1
ATOM 610 O O . VAL A 1 78 ? 1.525 -3.710 -6.616 1.00 73.75 78 VAL A O 1
ATOM 613 N N . GLY A 1 79 ? 1.761 -3.646 -8.861 1.00 66.19 79 GLY A N 1
ATOM 614 C CA . GLY A 1 79 ? 2.604 -4.838 -8.970 1.00 66.19 79 GLY A CA 1
ATOM 615 C C . GLY A 1 79 ? 3.920 -4.693 -8.203 1.00 66.19 79 GLY A C 1
ATOM 616 O O . GLY A 1 79 ? 4.442 -3.587 -8.016 1.00 66.19 79 GLY A O 1
ATOM 617 N N . SER A 1 80 ? 4.471 -5.817 -7.739 1.00 65.88 80 SER A N 1
ATOM 618 C CA . SER A 1 80 ? 5.682 -5.825 -6.914 1.00 65.88 80 SER A CA 1
ATOM 619 C C . SER A 1 80 ? 6.778 -6.752 -7.460 1.00 65.88 80 SER A C 1
ATOM 621 O O . SER A 1 80 ? 6.546 -7.664 -8.252 1.00 65.88 80 SER A O 1
ATOM 623 N N . ARG A 1 81 ? 8.020 -6.538 -6.998 1.00 63.81 81 ARG A N 1
ATOM 624 C CA . ARG A 1 81 ? 9.213 -7.352 -7.323 1.00 63.81 81 ARG A CA 1
ATOM 625 C C . ARG A 1 81 ? 9.533 -7.441 -8.819 1.00 63.81 81 ARG A C 1
ATOM 627 O O . ARG A 1 81 ? 9.897 -6.435 -9.405 1.00 63.81 81 ARG A O 1
ATOM 634 N N . GLU A 1 82 ? 9.501 -8.635 -9.411 1.00 56.69 82 GLU A N 1
ATOM 635 C CA . GLU A 1 82 ? 9.829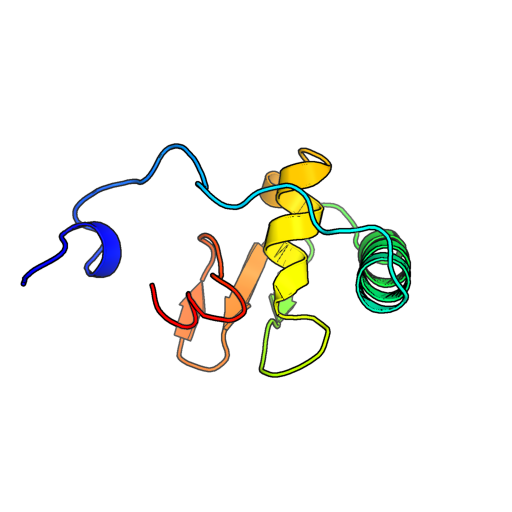 -8.848 -10.827 1.00 56.69 82 GLU A CA 1
ATOM 636 C C . GLU A 1 82 ? 8.689 -8.419 -11.758 1.00 56.69 82 GLU A C 1
ATOM 638 O O . GLU A 1 82 ? 8.906 -8.258 -12.953 1.00 56.69 82 GLU A O 1
ATOM 643 N N . HIS A 1 83 ? 7.510 -8.139 -11.196 1.00 56.97 83 HIS A N 1
ATOM 644 C CA . HIS A 1 83 ? 6.378 -7.517 -11.878 1.00 56.97 83 HIS A CA 1
ATOM 645 C C . HIS A 1 83 ? 6.347 -6.011 -11.585 1.00 56.97 83 HIS A C 1
ATOM 647 O O . HIS A 1 83 ? 5.288 -5.411 -11.432 1.00 56.97 83 HIS A O 1
ATOM 653 N N . PHE A 1 84 ? 7.527 -5.389 -11.439 1.00 47.69 84 PHE A N 1
ATOM 654 C CA . PHE A 1 84 ? 7.641 -3.936 -11.362 1.00 47.69 84 PHE A CA 1
ATOM 655 C C . PHE A 1 84 ? 7.298 -3.344 -12.730 1.00 47.69 84 PHE A C 1
ATOM 657 O O . PHE A 1 84 ? 8.141 -3.202 -13.614 1.00 47.69 84 PHE A O 1
ATOM 664 N N . GLY A 1 85 ? 6.017 -3.058 -12.894 1.00 46.91 85 GLY A N 1
ATOM 665 C CA . GLY A 1 85 ? 5.403 -2.689 -14.151 1.00 46.91 85 GLY A CA 1
ATOM 666 C C . GLY A 1 85 ? 3.961 -3.156 -14.111 1.00 46.91 85 GLY A C 1
ATOM 667 O O . GLY A 1 85 ? 3.690 -4.290 -13.726 1.00 46.91 85 GLY A O 1
ATOM 668 N N . MET A 1 86 ? 3.059 -2.244 -14.457 1.00 43.47 86 MET A N 1
ATOM 669 C CA . MET A 1 86 ? 1.723 -2.619 -14.897 1.00 43.47 86 MET A CA 1
ATOM 670 C C . MET A 1 86 ? 1.831 -3.705 -15.976 1.00 43.47 86 MET A C 1
ATOM 672 O O . MET A 1 86 ? 2.692 -3.542 -16.874 1.00 43.47 86 MET A O 1
#

InterPro domains:
  IPR037171 NagB/RpiA transferase-like [SSF100950] (21-85)

Secondary structure (DSSP, 8-state):
---TTTTTSS------PPPPPSSHHHHHHHHHHTT--TT-EEEE-SSGGGGHHHHHHHTT-GGGSEEEETTTEESS----GGG---